Protein AF-A0A6P0XBU0-F1 (afdb_monomer)

Nearest PDB structures (foldseek):
  1p4w-assembly1_A  TM=6.303E-01  e=8.366E-01  Erwinia amylovora
  8z6g-assembly3_F  TM=6.424E-01  e=6.878E+00  Pseudomonas aeruginosa

Solvent-accessible surface area (backbone atoms only — not comparable to full-atom values): 10714 Å² total; per-residue (Å²): 134,58,69,70,61,53,50,53,53,52,29,51,55,42,24,77,74,66,80,41,70,69,49,72,66,56,53,49,49,53,53,27,46,75,68,70,51,52,55,60,58,47,10,64,78,71,76,46,54,44,68,57,46,46,53,54,48,52,56,50,30,49,52,49,15,70,70,68,77,44,94,46,45,80,92,44,41,63,65,53,50,55,51,54,51,52,50,50,51,65,65,63,58,75,80,68,78,96,73,92,84,83,86,85,81,85,82,74,89,68,88,86,77,86,85,85,89,84,89,80,90,84,88,87,90,89,75,84,78,88,78,66,94,91,62,87,59,62,70,56,54,54,51,44,45,75,72,69,50,51,58,64,57,51,15,63,76,68,77,43,62,50,75,68,63,76,106

Foldseek 3Di:
DDLVVLQVVVQVLCCVVPVDGDDPLLSLLLVCLVVVHQLCVSCVVVVHDSVVSVVVNVVSQVSVCVSLVHRGDSVCPVVSSVVVVVVCVVVVVPPDDDDDDDDDDPPPPDDDDDDDDDDDDDDDDDDPDDDDDPDDPLVVLVVVVVVVDDLVRVCVVVVHDSVNSVD

Mean predicted aligned error: 17.85 Å

Sequence (167 aa):
MDIPEILEFVDRAVYAKTDKHLNDLQRRIITGILKGQKYAEVSKTCGYSTQHVKKVSHELLQMLSDIFGEKVKKGNLESVLERNIKVNITFGEKNTRHKNIIGIGTINNCPDSSTATPQTSDSDPNELPYHNENQVNFEIINKLRMFGLSDEQIAEALEIPVDIVNQ

Structure (mmCIF, N/CA/C/O backbone):
data_AF-A0A6P0XBU0-F1
#
_entry.id   AF-A0A6P0XBU0-F1
#
loop_
_atom_site.group_PDB
_atom_site.id
_atom_site.type_symbol
_atom_site.label_atom_id
_atom_site.label_alt_id
_atom_site.label_comp_id
_atom_site.label_asym_id
_atom_site.label_entity_id
_atom_site.label_seq_id
_atom_site.pdbx_PDB_ins_code
_atom_site.Cartn_x
_atom_site.Cartn_y
_atom_site.Cartn_z
_atom_site.occupancy
_atom_site.B_iso_or_equiv
_atom_site.auth_seq_id
_atom_site.auth_comp_id
_atom_site.auth_asym_id
_atom_site.auth_atom_id
_atom_site.pdbx_PDB_model_num
ATOM 1 N N . MET A 1 1 ? 11.273 0.221 11.158 1.00 77.62 1 MET A N 1
ATOM 2 C CA . MET A 1 1 ? 10.606 -1.091 11.039 1.00 77.62 1 MET A CA 1
ATOM 3 C C . MET A 1 1 ? 11.116 -1.746 9.772 1.00 77.62 1 MET A C 1
ATOM 5 O O . MET A 1 1 ? 11.396 -1.016 8.823 1.00 77.62 1 MET A O 1
ATOM 9 N N . ASP A 1 2 ? 11.280 -3.063 9.750 1.00 93.69 2 ASP A N 1
ATOM 10 C CA . ASP A 1 2 ? 11.850 -3.727 8.580 1.00 93.69 2 ASP A CA 1
ATOM 11 C C . ASP A 1 2 ? 10.825 -3.832 7.442 1.00 93.69 2 ASP A C 1
ATOM 13 O O . ASP A 1 2 ? 9.624 -3.989 7.659 1.00 93.69 2 ASP A O 1
ATOM 17 N N . ILE A 1 3 ? 11.299 -3.747 6.194 1.00 95.25 3 ILE A N 1
ATOM 18 C CA . ILE A 1 3 ? 10.432 -3.779 5.003 1.00 95.25 3 ILE A CA 1
ATOM 19 C C . ILE A 1 3 ? 9.501 -5.009 4.972 1.00 95.25 3 ILE A C 1
ATOM 21 O O . ILE A 1 3 ? 8.337 -4.829 4.612 1.00 95.25 3 ILE A O 1
ATOM 25 N N . PRO A 1 4 ? 9.938 -6.237 5.324 1.00 96.12 4 PRO A N 1
ATOM 26 C CA . PRO A 1 4 ? 9.046 -7.395 5.370 1.00 96.12 4 PRO A CA 1
ATOM 27 C C . PRO A 1 4 ? 7.863 -7.220 6.331 1.00 96.12 4 PRO A C 1
ATOM 29 O O . PRO A 1 4 ? 6.737 -7.530 5.952 1.00 96.12 4 PRO A O 1
ATOM 32 N N . GLU A 1 5 ? 8.092 -6.661 7.521 1.00 94.31 5 GLU A N 1
ATOM 33 C CA . GLU A 1 5 ? 7.035 -6.416 8.511 1.00 94.31 5 GLU A CA 1
ATOM 34 C C . GLU A 1 5 ? 6.054 -5.347 8.020 1.00 94.31 5 GLU A C 1
ATOM 36 O O . GLU A 1 5 ? 4.837 -5.498 8.139 1.00 94.31 5 GLU A O 1
ATOM 41 N N . ILE A 1 6 ? 6.579 -4.286 7.395 1.00 96.00 6 ILE A N 1
ATOM 42 C CA . ILE A 1 6 ? 5.754 -3.252 6.765 1.00 96.00 6 ILE A CA 1
ATOM 43 C C . ILE A 1 6 ? 4.881 -3.874 5.668 1.00 96.00 6 ILE A C 1
ATOM 45 O O . ILE A 1 6 ? 3.686 -3.597 5.603 1.00 96.00 6 ILE A O 1
ATOM 49 N N . LEU A 1 7 ? 5.445 -4.730 4.809 1.00 97.69 7 LEU A N 1
ATOM 50 C CA . LEU A 1 7 ? 4.687 -5.398 3.749 1.00 97.69 7 LEU A CA 1
ATOM 51 C C . LEU A 1 7 ? 3.580 -6.292 4.304 1.00 97.69 7 LEU A C 1
ATOM 53 O O . LEU A 1 7 ? 2.489 -6.295 3.746 1.00 97.69 7 LEU A O 1
ATOM 57 N N . GLU A 1 8 ? 3.845 -7.032 5.378 1.00 96.38 8 GLU A N 1
ATOM 58 C CA . GLU A 1 8 ? 2.843 -7.878 6.027 1.00 96.38 8 GLU A CA 1
ATOM 59 C C . GLU A 1 8 ? 1.705 -7.044 6.627 1.00 96.38 8 GLU A C 1
ATOM 61 O O . GLU A 1 8 ? 0.530 -7.368 6.453 1.00 96.38 8 GLU A O 1
ATOM 66 N N . PHE A 1 9 ? 2.036 -5.922 7.272 1.00 96.19 9 PHE A N 1
ATOM 67 C CA . PHE A 1 9 ? 1.038 -4.984 7.772 1.00 96.19 9 PHE A CA 1
ATOM 68 C C . PHE A 1 9 ? 0.145 -4.441 6.650 1.00 96.19 9 PHE A C 1
ATOM 70 O O . PHE A 1 9 ? -1.082 -4.486 6.767 1.00 96.19 9 PHE A O 1
ATOM 77 N N . VAL A 1 10 ? 0.741 -3.954 5.555 1.00 97.38 10 VAL A N 1
ATOM 78 C CA . VAL A 1 10 ? -0.034 -3.413 4.429 1.00 97.38 10 VAL A CA 1
ATOM 79 C C . VAL A 1 10 ? -0.884 -4.503 3.787 1.00 97.38 10 VAL A C 1
ATOM 81 O O . VAL A 1 10 ? -2.043 -4.259 3.472 1.00 97.38 10 VAL A O 1
ATOM 84 N N . ASP A 1 11 ? -0.342 -5.705 3.622 1.00 98.00 11 ASP A N 1
ATOM 85 C CA . ASP A 1 11 ? -1.065 -6.830 3.039 1.00 98.00 11 ASP A CA 1
ATOM 86 C C . ASP A 1 11 ? -2.315 -7.201 3.846 1.00 98.00 11 ASP A C 1
ATOM 88 O O . ASP A 1 11 ? -3.391 -7.337 3.266 1.00 98.00 11 ASP A O 1
ATOM 92 N N . ARG A 1 12 ? -2.211 -7.257 5.181 1.00 96.69 12 ARG A N 1
ATOM 93 C CA . ARG A 1 12 ? -3.370 -7.473 6.062 1.00 96.69 12 ARG A CA 1
ATOM 94 C C . ARG A 1 12 ? -4.397 -6.349 5.960 1.00 96.69 12 ARG A C 1
ATOM 96 O O . ARG A 1 12 ? -5.591 -6.628 5.910 1.00 96.69 12 ARG A O 1
ATOM 103 N N . ALA A 1 13 ? -3.953 -5.092 5.915 1.00 95.69 13 ALA A N 1
ATOM 104 C CA . ALA A 1 13 ? -4.852 -3.945 5.792 1.00 95.69 13 ALA A CA 1
ATOM 105 C C . ALA A 1 13 ? -5.611 -3.950 4.451 1.00 95.69 13 ALA A C 1
ATOM 107 O O . ALA A 1 13 ? -6.810 -3.676 4.406 1.00 95.69 13 ALA A O 1
ATOM 108 N N . VAL A 1 14 ? -4.927 -4.310 3.361 1.00 96.88 14 VAL A N 1
ATOM 109 C CA . VAL A 1 14 ? -5.532 -4.452 2.030 1.00 96.88 14 VAL A CA 1
ATOM 110 C C . VAL A 1 14 ? -6.504 -5.627 1.998 1.00 96.88 14 VAL A C 1
ATOM 112 O O . VAL A 1 14 ? -7.625 -5.457 1.516 1.00 96.88 14 VAL A O 1
ATOM 115 N N . TYR A 1 15 ? -6.132 -6.776 2.565 1.00 96.06 15 TYR A N 1
ATOM 116 C CA . TYR A 1 15 ? -7.013 -7.940 2.656 1.00 96.06 15 TYR A CA 1
ATOM 117 C C . TYR A 1 15 ? -8.289 -7.623 3.439 1.00 96.06 15 TYR A C 1
ATOM 119 O O . TYR A 1 15 ? -9.383 -7.831 2.930 1.00 96.06 15 TYR A O 1
ATOM 127 N N . ALA A 1 16 ? -8.170 -7.006 4.617 1.00 93.94 16 ALA A N 1
ATOM 128 C CA . ALA A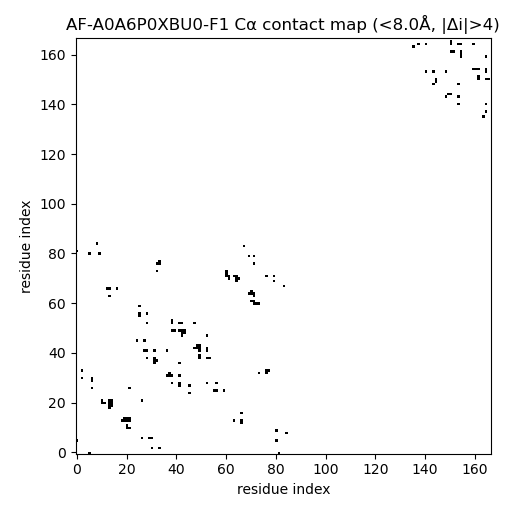 1 16 ? -9.320 -6.647 5.446 1.00 93.94 16 ALA A CA 1
ATOM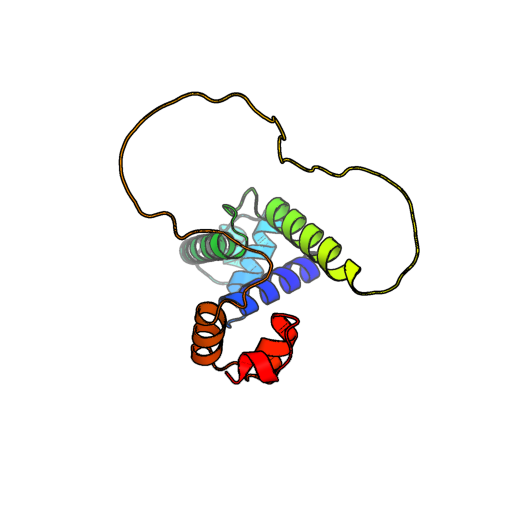 129 C C . ALA A 1 16 ? -10.321 -5.717 4.735 1.00 93.94 16 ALA A C 1
ATOM 131 O O . ALA A 1 16 ? -11.516 -5.770 5.014 1.00 93.94 16 ALA A O 1
ATOM 132 N N . LYS A 1 17 ? -9.852 -4.860 3.817 1.00 93.12 17 LYS A N 1
ATOM 133 C CA . LYS A 1 17 ? -10.714 -3.920 3.084 1.00 93.12 17 LYS A CA 1
ATOM 134 C C . LYS A 1 17 ? -11.242 -4.469 1.759 1.00 93.12 17 LYS A C 1
ATOM 136 O O . LYS A 1 17 ? -12.314 -4.054 1.326 1.00 93.12 17 LYS A O 1
ATOM 141 N N . THR A 1 18 ? -10.474 -5.321 1.083 1.00 92.88 18 THR A N 1
ATOM 142 C CA . THR A 1 18 ? -10.718 -5.692 -0.324 1.00 92.88 18 THR A CA 1
ATOM 143 C C . THR A 1 18 ? -10.940 -7.183 -0.552 1.00 92.88 18 THR A C 1
ATOM 145 O O . THR A 1 18 ? -11.240 -7.569 -1.681 1.00 92.88 18 THR A O 1
ATOM 148 N N . ASP A 1 19 ? -10.762 -8.003 0.488 1.00 95.56 19 ASP A N 1
ATOM 149 C CA . ASP A 1 19 ? -10.747 -9.471 0.433 1.00 95.56 19 ASP A CA 1
ATOM 150 C C . ASP A 1 19 ? -9.692 -10.032 -0.543 1.00 95.56 19 ASP A C 1
ATOM 152 O O . ASP A 1 19 ? -9.799 -11.127 -1.094 1.00 95.56 19 ASP A O 1
ATOM 156 N N . LYS A 1 20 ? -8.649 -9.240 -0.823 1.00 96.31 20 LYS A N 1
ATOM 157 C CA . LYS A 1 20 ? -7.551 -9.590 -1.728 1.00 96.31 20 LYS A CA 1
ATOM 158 C C . LYS A 1 20 ? -6.218 -9.210 -1.108 1.00 96.31 20 LYS A C 1
ATOM 160 O O . LYS A 1 20 ? -6.067 -8.137 -0.537 1.00 96.31 20 LYS A O 1
ATOM 165 N N . HIS A 1 21 ? -5.232 -10.082 -1.272 1.00 98.12 21 HIS A N 1
ATOM 166 C CA . HIS A 1 21 ? -3.854 -9.800 -0.882 1.00 98.12 21 HIS A CA 1
ATOM 167 C C . HIS A 1 21 ? -3.132 -8.946 -1.928 1.00 98.12 21 HIS A C 1
ATOM 169 O O . HIS A 1 21 ? -3.510 -8.901 -3.104 1.00 98.12 21 HIS A O 1
ATOM 175 N N . LEU A 1 22 ? -2.040 -8.307 -1.505 1.00 98.00 22 LEU A N 1
ATOM 176 C CA . LEU A 1 22 ? -1.127 -7.634 -2.416 1.00 98.00 22 LEU A CA 1
ATOM 177 C C . LEU A 1 22 ? -0.475 -8.656 -3.345 1.00 98.00 22 LEU A C 1
ATOM 179 O O . LEU A 1 22 ? 0.185 -9.596 -2.892 1.00 98.00 22 LEU A O 1
ATOM 183 N N . ASN A 1 23 ? -0.567 -8.412 -4.649 1.00 97.31 23 ASN A N 1
ATOM 184 C CA . ASN A 1 23 ? 0.189 -9.191 -5.620 1.00 97.31 23 ASN A CA 1
ATOM 185 C C . ASN A 1 23 ? 1.685 -8.827 -5.595 1.00 97.31 23 ASN A C 1
ATOM 187 O O . ASN A 1 23 ? 2.104 -7.795 -5.056 1.00 97.31 23 ASN A O 1
ATOM 191 N N . ASP A 1 24 ? 2.505 -9.656 -6.238 1.00 96.88 24 ASP A N 1
ATOM 192 C CA . ASP A 1 24 ? 3.956 -9.476 -6.235 1.00 96.88 24 ASP A CA 1
ATOM 193 C C . ASP A 1 24 ? 4.410 -8.124 -6.796 1.00 96.88 24 ASP A C 1
ATOM 195 O O . ASP A 1 24 ? 5.390 -7.547 -6.322 1.00 96.88 24 ASP A O 1
ATOM 199 N N . LEU A 1 25 ? 3.726 -7.603 -7.820 1.00 97.38 25 LEU A N 1
ATOM 200 C CA . LEU A 1 25 ? 4.071 -6.309 -8.400 1.00 97.38 25 LEU A CA 1
ATOM 201 C C . LEU A 1 25 ? 3.799 -5.180 -7.400 1.00 97.38 25 LEU A C 1
ATOM 203 O O . LEU A 1 25 ? 4.655 -4.317 -7.211 1.00 97.38 25 LEU A O 1
ATOM 207 N N . GLN A 1 26 ? 2.659 -5.208 -6.712 1.00 98.25 26 GLN A N 1
ATOM 208 C CA . GLN A 1 26 ? 2.322 -4.228 -5.680 1.00 98.25 26 GLN A CA 1
ATOM 209 C C . GLN A 1 26 ? 3.315 -4.280 -4.509 1.00 98.25 26 GLN A C 1
ATOM 211 O O . GLN A 1 26 ? 3.818 -3.237 -4.086 1.00 98.25 26 GLN A O 1
ATOM 216 N N . ARG A 1 27 ? 3.687 -5.483 -4.045 1.00 98.31 27 ARG A N 1
ATOM 217 C CA . ARG A 1 27 ? 4.717 -5.672 -3.005 1.00 98.31 27 ARG A CA 1
ATOM 218 C C . ARG A 1 27 ? 6.070 -5.095 -3.424 1.00 98.31 27 ARG A C 1
ATOM 220 O O . ARG A 1 27 ? 6.720 -4.390 -2.647 1.00 98.31 27 ARG A O 1
ATOM 227 N N . ARG A 1 28 ? 6.492 -5.342 -4.670 1.00 97.94 28 ARG A N 1
ATOM 228 C CA . ARG A 1 28 ? 7.740 -4.789 -5.224 1.00 97.94 28 ARG A CA 1
ATOM 229 C C . ARG A 1 28 ? 7.682 -3.271 -5.380 1.00 97.94 28 ARG A C 1
ATOM 231 O O . ARG A 1 28 ? 8.683 -2.609 -5.119 1.00 97.94 28 ARG A O 1
ATOM 238 N N . ILE A 1 29 ? 6.528 -2.707 -5.740 1.00 98.38 29 ILE A N 1
ATOM 239 C CA . ILE A 1 29 ? 6.325 -1.254 -5.796 1.00 98.38 29 ILE A CA 1
ATOM 240 C C . ILE A 1 29 ? 6.480 -0.633 -4.407 1.00 98.38 29 ILE A C 1
ATOM 242 O O . ILE A 1 29 ? 7.271 0.296 -4.268 1.00 98.38 29 ILE A O 1
ATOM 246 N N . ILE A 1 30 ? 5.794 -1.153 -3.382 1.00 98.25 30 ILE A N 1
ATOM 247 C CA . ILE A 1 30 ? 5.911 -0.648 -2.001 1.00 98.25 30 ILE A CA 1
ATOM 248 C C . ILE A 1 30 ? 7.367 -0.718 -1.541 1.00 98.25 30 ILE A C 1
ATOM 250 O O . ILE A 1 30 ? 7.932 0.289 -1.124 1.00 98.25 30 ILE A O 1
ATOM 254 N N . THR A 1 31 ? 8.009 -1.875 -1.724 1.00 98.19 31 THR A N 1
ATOM 255 C CA . THR A 1 31 ? 9.430 -2.074 -1.400 1.00 98.19 31 THR A CA 1
ATOM 256 C C . THR A 1 31 ? 10.325 -1.054 -2.098 1.00 98.19 31 THR A C 1
ATOM 258 O O . THR A 1 31 ? 11.207 -0.470 -1.475 1.00 98.19 31 THR A O 1
ATOM 261 N N . GLY A 1 32 ? 10.109 -0.829 -3.395 1.00 97.88 32 GLY A N 1
ATOM 262 C CA . GLY A 1 32 ? 10.886 0.126 -4.174 1.00 97.88 32 GLY A CA 1
ATOM 263 C C . GLY A 1 32 ? 10.706 1.558 -3.677 1.00 97.88 32 GLY A C 1
ATOM 264 O O . GLY A 1 32 ? 11.687 2.288 -3.570 1.00 97.88 32 GLY A O 1
ATOM 265 N N . ILE A 1 33 ? 9.482 1.954 -3.321 1.00 97.69 33 ILE A N 1
ATOM 266 C CA . ILE A 1 33 ? 9.208 3.283 -2.762 1.00 97.69 33 ILE A CA 1
ATOM 267 C C . ILE A 1 33 ? 9.926 3.463 -1.419 1.00 97.69 33 ILE A C 1
ATOM 269 O O . ILE A 1 33 ? 10.619 4.464 -1.259 1.00 97.69 33 ILE A O 1
ATOM 273 N N . LEU A 1 34 ? 9.831 2.484 -0.512 1.00 97.25 34 LEU A N 1
ATOM 274 C CA . LEU A 1 34 ? 10.499 2.517 0.799 1.00 97.25 34 LEU A CA 1
ATOM 275 C C . LEU A 1 34 ? 12.032 2.522 0.684 1.00 97.25 34 LEU A C 1
ATOM 277 O O . LEU A 1 34 ? 12.719 3.098 1.513 1.00 97.25 34 LEU A O 1
ATOM 281 N N . LYS A 1 35 ? 12.586 1.931 -0.380 1.00 96.88 35 LYS A N 1
ATOM 282 C CA . LYS A 1 35 ? 14.026 1.974 -0.687 1.00 96.88 35 LYS A CA 1
ATOM 283 C C . LYS A 1 35 ? 14.463 3.228 -1.458 1.00 96.88 35 LYS A C 1
ATOM 285 O O . LYS A 1 35 ? 15.608 3.296 -1.896 1.00 96.88 35 LYS A O 1
ATOM 290 N N . GLY A 1 36 ? 13.568 4.185 -1.708 1.00 96.38 36 GLY A N 1
ATOM 291 C CA . GLY A 1 36 ? 13.877 5.398 -2.475 1.00 96.38 36 GLY A CA 1
ATOM 292 C C . GLY A 1 36 ? 14.078 5.177 -3.983 1.00 96.38 36 GLY A C 1
ATOM 293 O O . GLY A 1 36 ? 14.553 6.072 -4.683 1.00 96.38 36 GLY A O 1
ATOM 294 N N . GLN A 1 37 ? 13.691 4.018 -4.519 1.00 97.19 37 GLN A N 1
ATOM 295 C CA . GLN A 1 37 ? 13.894 3.670 -5.925 1.00 97.19 37 GLN A CA 1
ATOM 296 C C . GLN A 1 37 ? 12.987 4.473 -6.867 1.00 97.19 37 GLN A C 1
ATOM 298 O O . GLN A 1 37 ? 11.876 4.926 -6.542 1.00 97.19 37 GLN A O 1
ATOM 303 N N . LYS A 1 38 ? 13.448 4.643 -8.104 1.00 96.69 38 LYS A N 1
ATOM 304 C CA . LYS A 1 38 ? 12.645 5.174 -9.210 1.00 96.69 38 LYS A CA 1
ATOM 305 C C . LYS A 1 38 ? 11.787 4.057 -9.806 1.00 96.69 38 LYS A C 1
ATOM 307 O O . LYS A 1 38 ? 12.200 2.906 -9.874 1.00 96.69 38 LYS A O 1
ATOM 312 N N . TYR A 1 39 ? 10.623 4.404 -10.360 1.00 96.31 39 TYR A N 1
ATOM 313 C CA . TYR A 1 39 ? 9.765 3.417 -11.036 1.00 96.31 39 TYR A CA 1
ATOM 314 C C . TYR A 1 39 ? 10.458 2.713 -12.205 1.00 96.31 39 TYR A C 1
ATOM 316 O O . TYR A 1 39 ? 10.145 1.564 -12.492 1.00 96.31 39 TYR A O 1
ATOM 324 N N . ALA A 1 40 ? 11.420 3.376 -12.852 1.00 96.25 40 ALA A N 1
ATOM 325 C CA . ALA A 1 40 ? 12.243 2.758 -13.884 1.00 96.25 40 ALA A CA 1
ATOM 326 C C . ALA A 1 40 ? 13.082 1.589 -13.331 1.00 96.25 40 ALA A C 1
ATOM 328 O O . ALA A 1 40 ? 13.177 0.550 -13.975 1.00 96.25 40 ALA A O 1
ATOM 329 N N . GLU A 1 41 ? 13.641 1.727 -12.128 1.00 97.25 41 GLU A N 1
ATOM 330 C CA . GLU A 1 41 ? 14.443 0.684 -11.475 1.00 97.25 41 GLU A CA 1
ATOM 331 C C . GLU A 1 41 ? 13.558 -0.490 -11.062 1.00 97.25 41 GLU A C 1
ATOM 333 O O . GLU A 1 41 ? 13.847 -1.626 -11.427 1.00 97.25 41 GLU A O 1
ATOM 338 N N . VAL A 1 42 ? 12.416 -0.208 -10.425 1.00 96.06 42 VAL A N 1
ATOM 339 C CA . VAL A 1 42 ? 11.413 -1.232 -10.091 1.00 96.06 42 VAL A CA 1
ATOM 340 C C . VAL A 1 42 ? 10.974 -1.982 -11.352 1.00 96.06 42 VAL A C 1
ATOM 342 O O . VAL A 1 42 ? 10.939 -3.209 -11.360 1.00 96.06 42 VAL A O 1
ATOM 345 N N . SER A 1 43 ? 10.704 -1.264 -12.446 1.00 94.94 43 SER A N 1
ATOM 346 C CA . SER A 1 43 ? 10.256 -1.865 -13.707 1.00 94.94 43 SER A CA 1
ATOM 347 C C . SER A 1 43 ? 11.280 -2.824 -14.316 1.00 94.94 43 SER A C 1
ATOM 349 O O . SER A 1 43 ? 10.903 -3.917 -14.730 1.00 94.94 43 SER A O 1
ATOM 351 N N . LYS A 1 44 ? 12.574 -2.476 -14.264 1.00 94.31 44 LYS A N 1
ATOM 352 C CA . LYS A 1 44 ? 13.665 -3.344 -14.728 1.00 94.31 44 LYS A CA 1
ATOM 353 C C . LYS A 1 44 ? 13.744 -4.629 -13.908 1.00 94.31 44 LYS A C 1
ATOM 355 O O . LYS A 1 44 ? 13.811 -5.705 -14.485 1.00 94.31 44 LYS A O 1
ATOM 360 N N . THR A 1 45 ? 13.679 -4.520 -12.583 1.00 91.94 45 THR A N 1
ATOM 361 C CA . THR A 1 45 ? 13.762 -5.680 -11.680 1.00 91.94 45 THR A CA 1
ATOM 362 C C . THR A 1 45 ? 12.555 -6.610 -11.810 1.00 91.94 45 THR A C 1
ATOM 364 O O . THR A 1 45 ? 12.682 -7.813 -11.615 1.00 91.94 45 THR A O 1
ATOM 367 N N . CYS A 1 46 ? 11.379 -6.068 -12.135 1.00 89.88 46 CYS A N 1
ATOM 368 C CA . CYS A 1 46 ? 10.140 -6.840 -12.224 1.00 89.88 46 CYS A CA 1
ATOM 369 C C . CYS A 1 46 ? 9.801 -7.319 -13.648 1.00 89.88 46 CYS A C 1
ATOM 371 O O . CYS A 1 46 ? 8.823 -8.041 -13.804 1.00 89.88 46 CYS A O 1
ATOM 373 N N . GLY A 1 47 ? 10.542 -6.890 -14.677 1.00 92.44 47 GLY A N 1
ATOM 374 C CA . GLY A 1 47 ? 10.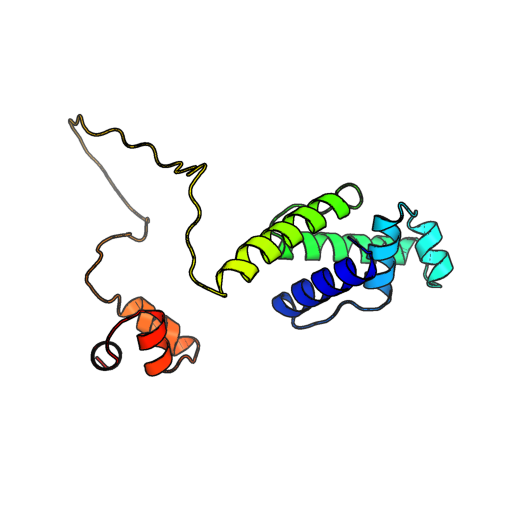258 -7.228 -16.078 1.00 92.44 47 GLY A CA 1
ATOM 375 C C . GLY A 1 47 ? 9.034 -6.525 -16.681 1.00 92.44 47 GLY A C 1
ATOM 376 O O . GLY A 1 47 ? 8.484 -7.001 -17.669 1.00 92.44 47 GLY A O 1
ATOM 377 N N . TYR A 1 48 ? 8.597 -5.395 -16.115 1.00 94.75 48 TYR A N 1
ATOM 378 C CA . TYR A 1 48 ? 7.455 -4.619 -16.620 1.00 94.75 48 TYR A CA 1
ATOM 379 C C . TYR A 1 48 ? 7.905 -3.329 -17.305 1.00 94.75 48 TYR A C 1
ATOM 381 O O . TYR A 1 48 ? 9.009 -2.833 -17.082 1.00 94.75 48 TYR A O 1
ATOM 389 N N . SER A 1 49 ? 7.021 -2.719 -18.099 1.00 97.12 49 SER A N 1
ATOM 390 C CA . SER A 1 49 ? 7.275 -1.374 -18.617 1.00 97.12 49 SER A CA 1
ATOM 391 C C . SER A 1 49 ? 7.189 -0.335 -17.495 1.00 97.12 49 SER A C 1
ATOM 393 O O . SER A 1 49 ? 6.370 -0.436 -16.576 1.00 97.12 49 SER A O 1
ATOM 395 N N . THR A 1 50 ? 8.000 0.722 -17.577 1.00 97.56 50 THR A N 1
ATOM 396 C CA . THR A 1 50 ? 7.957 1.814 -16.591 1.00 97.56 50 THR A CA 1
ATOM 397 C C . THR A 1 50 ? 6.580 2.485 -16.534 1.00 97.56 50 THR A C 1
ATOM 399 O O . THR A 1 50 ? 6.146 2.904 -15.462 1.00 97.56 50 THR A O 1
ATOM 402 N N . GLN A 1 51 ? 5.874 2.573 -17.666 1.00 98.06 51 GLN A N 1
ATOM 403 C CA . GLN A 1 51 ? 4.517 3.119 -17.721 1.00 98.06 51 GLN A CA 1
ATOM 404 C C . GLN A 1 51 ? 3.513 2.230 -16.979 1.00 98.06 51 GLN A C 1
ATOM 406 O O . GLN A 1 51 ? 2.692 2.750 -16.224 1.00 98.06 51 GLN A O 1
ATOM 411 N N . HIS A 1 52 ? 3.606 0.907 -17.137 1.00 97.62 52 HIS A N 1
ATOM 412 C CA . HIS A 1 52 ? 2.751 -0.030 -16.413 1.00 97.62 52 HIS A CA 1
ATOM 413 C C . HIS A 1 52 ? 2.994 0.051 -14.902 1.00 97.62 52 HIS A C 1
ATOM 415 O O . HIS A 1 52 ? 2.047 0.226 -14.141 1.00 97.62 52 HIS A O 1
ATOM 421 N N . VAL A 1 53 ? 4.261 0.053 -14.469 1.00 98.06 53 VAL A N 1
ATOM 422 C CA . VAL A 1 53 ? 4.609 0.216 -13.047 1.00 98.06 53 VAL A CA 1
ATOM 423 C C . VAL A 1 53 ? 4.070 1.528 -12.485 1.00 98.06 53 VAL A C 1
ATOM 425 O O . VAL A 1 53 ? 3.511 1.526 -11.392 1.00 98.06 53 VAL A O 1
ATOM 428 N N . LYS A 1 54 ? 4.183 2.642 -13.220 1.00 97.88 54 LYS A N 1
ATOM 429 C CA . LYS A 1 54 ? 3.606 3.929 -12.801 1.00 97.88 54 LYS A CA 1
ATOM 430 C C . LYS A 1 54 ? 2.095 3.8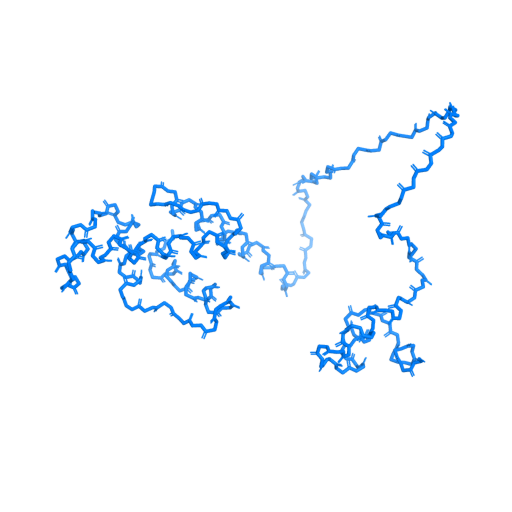35 -12.615 1.00 97.88 54 LYS A C 1
ATOM 432 O O . LYS A 1 54 ? 1.605 4.260 -11.575 1.00 97.88 54 LYS A O 1
ATOM 437 N N . LYS A 1 55 ? 1.376 3.265 -13.586 1.00 98.44 55 LYS A N 1
ATOM 438 C CA . LYS A 1 55 ? -0.081 3.094 -13.512 1.00 98.44 55 LYS A CA 1
ATOM 439 C C . LYS A 1 55 ? -0.480 2.292 -12.270 1.00 98.44 55 LYS A C 1
ATOM 441 O O . LYS A 1 55 ? -1.226 2.802 -11.442 1.00 98.44 55 LYS A O 1
ATOM 446 N N . VAL A 1 56 ? 0.108 1.108 -12.091 1.00 98.19 56 VAL A N 1
ATOM 447 C CA . VAL A 1 56 ? -0.161 0.246 -10.927 1.00 98.19 56 VAL A CA 1
ATOM 448 C C . VAL A 1 56 ? 0.231 0.938 -9.619 1.00 98.19 56 VAL A C 1
ATOM 450 O O . VAL A 1 56 ? -0.465 0.805 -8.621 1.00 98.19 56 VAL A O 1
ATOM 453 N N . SER A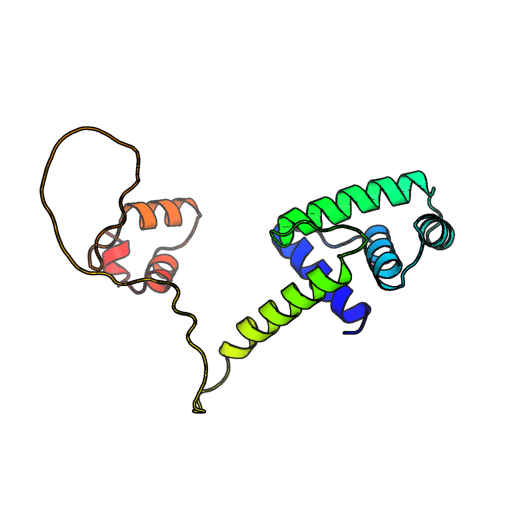 1 57 ? 1.308 1.729 -9.612 1.00 98.00 57 SER A N 1
ATOM 454 C CA . SER A 1 57 ? 1.710 2.501 -8.428 1.00 98.00 57 SER A CA 1
ATOM 455 C C . SER A 1 57 ? 0.675 3.559 -8.052 1.00 98.00 57 SER A C 1
ATOM 457 O O . SER A 1 57 ? 0.408 3.745 -6.871 1.00 98.00 57 SER A O 1
ATOM 459 N N . HIS A 1 58 ? 0.097 4.260 -9.030 1.00 98.38 58 HIS A N 1
ATOM 460 C CA . HIS A 1 58 ? -0.945 5.254 -8.771 1.00 98.38 58 HIS A CA 1
ATOM 461 C C . HIS A 1 58 ? -2.215 4.609 -8.212 1.00 98.38 58 HIS A C 1
ATOM 463 O O . HIS A 1 58 ? -2.724 5.078 -7.199 1.00 98.38 58 HIS A O 1
ATOM 469 N N . GLU A 1 59 ? -2.676 3.518 -8.825 1.00 98.31 59 GLU A N 1
ATOM 470 C CA . GLU A 1 59 ? -3.841 2.756 -8.354 1.00 98.31 59 GLU A CA 1
ATOM 471 C C . GLU A 1 59 ? -3.614 2.210 -6.936 1.00 98.31 59 GLU A C 1
ATOM 473 O O . GLU A 1 59 ? -4.470 2.354 -6.067 1.00 98.31 59 GLU A O 1
ATOM 478 N N . LEU A 1 60 ? -2.421 1.668 -6.668 1.00 98.56 60 LEU A N 1
ATOM 479 C CA . LEU A 1 60 ? -2.037 1.166 -5.350 1.00 98.56 60 LEU A CA 1
ATOM 480 C C . LEU A 1 60 ? -2.028 2.272 -4.288 1.00 98.56 60 LEU A C 1
ATOM 482 O O . LEU A 1 60 ? -2.607 2.094 -3.224 1.00 98.56 60 LEU A O 1
ATOM 486 N N . LEU A 1 61 ? -1.396 3.419 -4.554 1.00 98.62 61 LEU A N 1
ATOM 487 C CA . LEU A 1 61 ? -1.343 4.523 -3.587 1.00 98.62 61 LEU A CA 1
ATOM 488 C C . LEU A 1 61 ? -2.729 5.134 -3.333 1.00 98.62 61 LEU A C 1
ATOM 490 O O . LEU A 1 61 ? -3.013 5.541 -2.207 1.00 98.62 61 LEU A O 1
ATOM 494 N N . GLN A 1 62 ? -3.602 5.170 -4.343 1.00 98.56 62 GLN A N 1
ATOM 495 C CA . GLN A 1 62 ? -4.989 5.597 -4.158 1.00 98.56 62 GLN A CA 1
ATOM 496 C C . GLN A 1 62 ? -5.739 4.629 -3.238 1.00 98.56 62 GLN A C 1
ATOM 498 O O . GLN A 1 62 ? -6.294 5.063 -2.237 1.00 98.56 62 GLN A O 1
ATOM 503 N N . MET A 1 63 ? -5.652 3.324 -3.502 1.00 98.38 63 MET A N 1
ATOM 504 C CA . MET A 1 63 ? -6.264 2.299 -2.651 1.00 98.38 63 MET A CA 1
ATOM 505 C C . MET A 1 63 ? -5.764 2.382 -1.202 1.00 98.38 63 MET A C 1
ATOM 507 O O . MET A 1 63 ? -6.552 2.298 -0.266 1.00 98.38 63 MET A O 1
ATOM 511 N N . LEU A 1 64 ? -4.460 2.595 -0.995 1.00 98.19 64 LEU A N 1
ATOM 512 C CA . LEU A 1 64 ? -3.908 2.794 0.348 1.00 98.19 64 LEU A CA 1
ATOM 513 C C . LEU A 1 64 ? -4.420 4.079 1.008 1.00 98.19 64 LEU A C 1
ATOM 515 O O . LEU A 1 64 ? -4.563 4.110 2.226 1.00 98.19 64 LEU A O 1
ATOM 519 N N . SER A 1 65 ? -4.729 5.117 0.228 1.00 98.25 65 SER A N 1
ATOM 520 C CA . SER A 1 65 ? -5.356 6.330 0.764 1.00 98.25 65 SER A CA 1
ATOM 521 C C . SER A 1 65 ? -6.748 6.054 1.308 1.00 98.25 65 SER A C 1
ATOM 523 O O . SER A 1 65 ? -7.084 6.512 2.397 1.00 98.25 65 SER A O 1
ATOM 525 N N . ASP A 1 66 ? -7.520 5.253 0.580 1.00 97.12 66 ASP A N 1
ATOM 526 C CA . ASP A 1 66 ? -8.872 4.875 0.981 1.00 97.12 66 ASP A CA 1
ATOM 527 C C . ASP A 1 66 ? -8.853 3.945 2.209 1.00 97.12 66 ASP A C 1
ATOM 529 O O . ASP A 1 66 ? -9.730 4.028 3.067 1.00 97.12 66 ASP A O 1
ATOM 533 N N . ILE A 1 67 ? -7.838 3.078 2.324 1.00 95.75 67 ILE A N 1
ATOM 534 C CA . ILE A 1 67 ? -7.655 2.169 3.468 1.00 95.75 67 ILE A CA 1
ATOM 535 C C . ILE A 1 67 ? -7.237 2.925 4.732 1.00 95.75 67 ILE A C 1
ATOM 537 O O . ILE A 1 67 ? -7.794 2.679 5.798 1.00 95.75 67 ILE A O 1
ATOM 541 N N . PHE A 1 68 ? -6.255 3.824 4.633 1.00 95.06 68 PHE A N 1
ATOM 542 C CA . PHE A 1 68 ? -5.700 4.515 5.802 1.00 95.06 68 PHE A CA 1
ATOM 543 C C . PHE A 1 68 ? -6.436 5.811 6.160 1.00 95.06 68 PHE A C 1
ATOM 545 O O . PHE A 1 68 ? -6.089 6.448 7.151 1.00 95.06 68 PHE A O 1
ATOM 552 N N . GLY A 1 69 ? -7.418 6.232 5.356 1.00 94.81 69 GLY A N 1
ATOM 553 C CA . GLY A 1 69 ? -8.152 7.481 5.578 1.00 94.81 69 GLY A CA 1
ATOM 554 C C . GLY A 1 69 ? -7.281 8.739 5.464 1.00 94.81 69 GLY A C 1
ATOM 555 O O . GLY A 1 69 ? -7.679 9.815 5.901 1.00 94.81 69 GLY A O 1
ATOM 556 N N . GLU A 1 70 ? -6.087 8.625 4.878 1.00 95.62 70 GLU A N 1
ATOM 557 C CA . GLU A 1 70 ? -5.130 9.713 4.693 1.00 95.62 70 GLU A CA 1
ATOM 558 C C . GLU A 1 70 ? -4.564 9.657 3.274 1.00 95.62 70 GLU A C 1
ATOM 560 O O . GLU A 1 70 ? -4.277 8.590 2.745 1.00 95.62 70 GLU A O 1
ATOM 565 N N . LYS A 1 71 ? -4.331 10.814 2.649 1.00 97.81 71 LYS A N 1
ATOM 566 C CA . LYS A 1 71 ? -3.724 10.885 1.317 1.00 97.81 71 LYS A CA 1
ATOM 567 C C . LYS A 1 71 ? -2.322 10.263 1.279 1.00 97.81 71 LYS A C 1
ATOM 569 O O . LYS A 1 71 ? -1.349 10.859 1.747 1.00 97.81 71 LYS A O 1
ATOM 574 N N . VAL A 1 72 ? -2.189 9.145 0.574 1.00 98.25 72 VAL A N 1
ATOM 575 C CA . VAL A 1 72 ? -0.920 8.456 0.330 1.00 98.25 72 VAL A CA 1
ATOM 576 C C . VAL A 1 72 ? -0.347 8.838 -1.033 1.00 98.25 72 VAL A C 1
ATOM 578 O O . VAL A 1 72 ? -1.006 8.849 -2.070 1.00 98.25 72 VAL A O 1
ATOM 581 N N . LYS A 1 73 ? 0.937 9.171 -1.033 1.00 98.12 73 LYS A N 1
ATOM 582 C CA . LYS A 1 73 ? 1.770 9.511 -2.183 1.00 98.12 73 LYS A CA 1
ATOM 583 C C . LYS A 1 73 ? 3.091 8.762 -2.053 1.00 98.12 73 LYS A C 1
ATOM 585 O O . LYS A 1 73 ? 3.490 8.339 -0.975 1.00 98.12 73 LYS A O 1
ATOM 590 N N . LYS A 1 74 ? 3.854 8.705 -3.146 1.00 97.25 74 LYS A N 1
ATOM 591 C CA . LYS A 1 74 ? 5.211 8.142 -3.123 1.00 97.25 74 LYS A CA 1
ATOM 592 C C . LYS A 1 74 ? 6.082 8.751 -2.009 1.00 97.25 74 LYS A C 1
ATOM 594 O O . LYS A 1 74 ? 6.783 8.025 -1.324 1.00 97.25 74 LYS A O 1
ATOM 599 N N . GLY A 1 75 ? 6.041 10.077 -1.853 1.00 97.19 75 GLY A N 1
ATOM 600 C CA . GLY A 1 75 ? 6.929 10.807 -0.942 1.00 97.19 75 GLY A CA 1
ATOM 601 C C . GLY A 1 75 ? 6.538 10.775 0.537 1.00 97.19 75 GLY A C 1
ATOM 602 O O . GLY A 1 75 ? 7.328 11.226 1.352 1.00 97.19 75 GLY A O 1
ATOM 603 N N . ASN A 1 76 ? 5.347 10.285 0.890 1.00 97.69 76 ASN A N 1
ATOM 604 C CA . ASN A 1 76 ? 4.910 10.180 2.288 1.00 97.69 76 ASN A CA 1
ATOM 605 C C . ASN A 1 76 ? 4.506 8.753 2.686 1.00 97.69 76 ASN A C 1
ATOM 607 O O . ASN A 1 76 ? 4.069 8.567 3.816 1.00 97.69 76 ASN A O 1
ATOM 611 N N . LEU A 1 77 ? 4.645 7.765 1.789 1.00 97.94 77 LEU A N 1
ATOM 612 C CA . LEU A 1 77 ? 4.239 6.381 2.040 1.00 97.94 77 LEU A CA 1
ATOM 613 C C . LEU A 1 77 ? 4.830 5.853 3.350 1.00 97.94 77 LEU A C 1
ATOM 615 O O . LEU A 1 77 ? 4.089 5.354 4.185 1.00 97.94 77 LEU A O 1
ATOM 619 N N . GLU A 1 78 ? 6.139 6.013 3.544 1.00 96.44 78 GLU A N 1
ATOM 620 C CA . GLU A 1 78 ? 6.831 5.563 4.755 1.00 96.44 78 GLU A CA 1
ATOM 621 C C . GLU A 1 78 ? 6.216 6.178 6.017 1.00 96.44 78 GLU A C 1
ATOM 623 O O . GLU A 1 78 ? 5.757 5.454 6.895 1.00 96.44 78 GLU A O 1
ATOM 628 N N . SER A 1 79 ? 6.086 7.505 6.066 1.00 96.62 79 SER A N 1
ATOM 629 C CA . SER A 1 79 ? 5.529 8.197 7.232 1.00 96.62 79 SER A CA 1
ATOM 630 C C . SER A 1 79 ? 4.062 7.843 7.509 1.00 96.62 79 SER A C 1
ATOM 632 O O . SER A 1 79 ? 3.662 7.786 8.672 1.00 96.62 79 SER A O 1
ATOM 634 N N . VAL A 1 80 ? 3.249 7.612 6.469 1.00 97.56 80 VAL A N 1
ATOM 635 C CA . VAL A 1 80 ? 1.857 7.156 6.636 1.00 97.56 80 VAL A CA 1
ATOM 636 C C . VAL A 1 80 ? 1.830 5.765 7.258 1.00 97.56 80 VAL A C 1
ATOM 638 O O . VAL A 1 80 ? 1.092 5.539 8.220 1.00 97.56 80 VAL A O 1
ATOM 641 N N . LEU A 1 81 ? 2.640 4.842 6.737 1.00 96.31 81 LEU A N 1
ATOM 642 C CA . LEU A 1 81 ? 2.698 3.472 7.238 1.00 96.31 81 LEU A CA 1
ATOM 643 C C . LEU A 1 81 ? 3.195 3.434 8.681 1.00 96.31 81 LEU A C 1
ATOM 645 O O . LEU A 1 81 ? 2.557 2.807 9.518 1.00 96.31 81 LEU A O 1
ATOM 649 N N . GLU A 1 82 ? 4.254 4.172 9.013 1.00 94.31 82 GLU A N 1
ATOM 650 C CA . GLU A 1 82 ? 4.764 4.238 10.383 1.00 94.31 82 GLU A CA 1
ATOM 651 C C . GLU A 1 82 ? 3.713 4.712 11.392 1.00 94.31 82 GLU A C 1
ATOM 653 O O . GLU A 1 82 ? 3.601 4.135 12.475 1.00 94.31 82 GLU A O 1
ATOM 658 N N . ARG A 1 83 ? 2.927 5.747 11.062 1.00 94.19 83 ARG A N 1
ATOM 659 C CA . ARG A 1 83 ? 1.854 6.222 11.951 1.00 94.19 83 ARG A CA 1
ATOM 660 C C . ARG A 1 83 ? 0.758 5.179 12.122 1.00 94.19 83 ARG A C 1
ATOM 662 O O . ARG A 1 83 ? 0.369 4.901 13.251 1.00 94.19 83 ARG A O 1
ATOM 669 N N . ASN A 1 84 ? 0.290 4.584 11.027 1.00 93.25 84 ASN A N 1
ATOM 670 C CA . ASN A 1 84 ? -0.783 3.590 11.071 1.00 93.25 84 ASN A CA 1
ATOM 671 C C . ASN A 1 84 ? -0.362 2.321 11.826 1.00 93.25 84 ASN A C 1
ATOM 673 O O . ASN A 1 84 ? -1.145 1.768 12.594 1.00 93.25 84 ASN A O 1
ATOM 677 N N . ILE A 1 85 ? 0.895 1.904 11.678 1.00 91.06 85 ILE A N 1
ATOM 678 C CA . ILE A 1 85 ? 1.461 0.772 12.414 1.00 91.06 85 ILE A CA 1
ATOM 679 C C . ILE A 1 85 ? 1.547 1.086 13.911 1.00 91.06 85 ILE A C 1
ATOM 681 O O . ILE A 1 85 ? 1.107 0.282 14.728 1.00 91.06 85 ILE A O 1
ATOM 685 N N . LYS A 1 86 ? 2.055 2.265 14.293 1.00 88.62 86 LYS A N 1
ATOM 686 C CA . LYS A 1 86 ? 2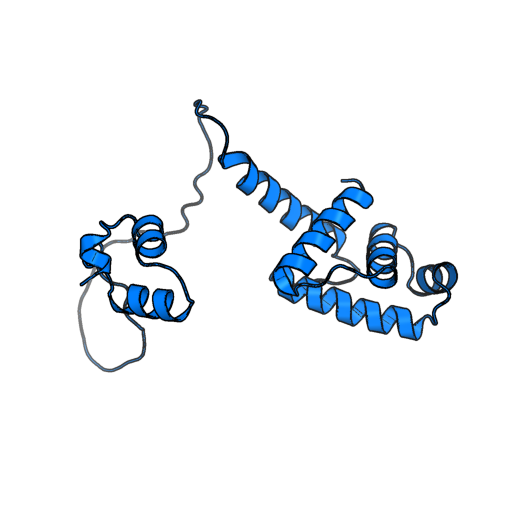.149 2.679 15.706 1.00 88.62 86 LYS A CA 1
AT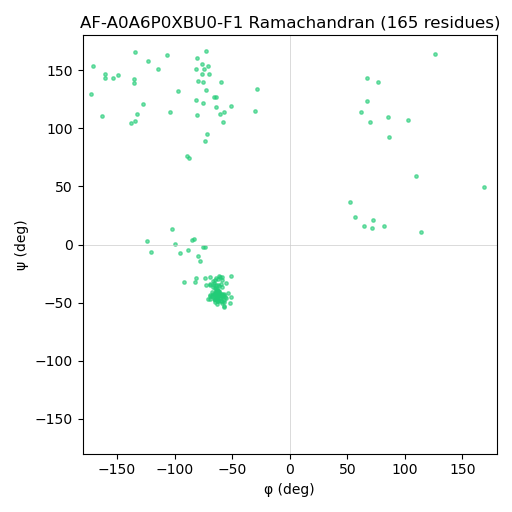OM 687 C C . LYS A 1 86 ? 0.782 2.763 16.384 1.00 88.62 86 LYS A C 1
ATOM 689 O O . LYS A 1 86 ? 0.650 2.341 17.532 1.00 88.62 86 LYS A O 1
ATOM 694 N N . VAL A 1 87 ? -0.228 3.277 15.679 1.00 81.88 87 VAL A N 1
ATOM 695 C CA . VAL A 1 87 ? -1.614 3.297 16.168 1.00 81.88 87 VAL A CA 1
ATOM 696 C C . VAL A 1 87 ? -2.102 1.865 16.376 1.00 81.88 87 VAL A C 1
ATOM 698 O O . VAL A 1 87 ? -2.565 1.544 17.463 1.00 81.88 87 VAL A O 1
ATOM 701 N N . ASN A 1 88 ? -1.917 0.981 15.394 1.00 76.06 88 ASN A N 1
ATOM 702 C CA . ASN A 1 88 ? -2.339 -0.415 15.511 1.00 76.06 88 ASN A CA 1
ATOM 703 C C . ASN A 1 88 ? -1.690 -1.123 16.719 1.00 76.06 88 ASN A C 1
ATOM 705 O O . ASN A 1 88 ? -2.398 -1.743 17.504 1.00 76.06 88 ASN A O 1
ATOM 709 N N . ILE A 1 89 ? -0.385 -0.937 16.946 1.00 71.62 89 ILE A N 1
ATOM 710 C CA . ILE A 1 89 ? 0.319 -1.499 18.115 1.00 71.62 89 ILE A CA 1
ATOM 711 C C . ILE A 1 89 ? -0.252 -0.937 19.427 1.00 71.62 89 ILE A C 1
ATOM 713 O O . ILE A 1 89 ? -0.612 -1.699 20.321 1.00 71.62 89 ILE A O 1
ATOM 717 N N . THR A 1 90 ? -0.425 0.385 19.523 1.00 66.88 90 THR A N 1
ATOM 718 C CA . THR A 1 90 ? -0.953 1.039 20.738 1.00 66.88 90 THR A CA 1
ATOM 719 C C . THR A 1 90 ? -2.379 0.591 21.082 1.00 66.88 90 THR A C 1
ATOM 721 O O . THR A 1 90 ? -2.743 0.511 22.256 1.00 66.88 90 THR A O 1
ATOM 724 N N . PHE A 1 91 ? -3.209 0.317 20.072 1.00 58.69 91 PHE A N 1
ATOM 725 C CA . PHE A 1 91 ? -4.571 -0.181 20.269 1.00 58.69 91 PHE A CA 1
ATOM 726 C C . PHE A 1 91 ? -4.616 -1.701 20.505 1.00 58.69 91 PHE A C 1
ATOM 728 O O . PHE A 1 91 ? -5.452 -2.161 21.280 1.00 58.69 91 PHE A O 1
ATOM 735 N N . GLY A 1 92 ? -3.702 -2.472 19.908 1.00 49.41 92 GLY A N 1
ATOM 736 C CA . GLY A 1 92 ? -3.605 -3.925 20.067 1.00 49.41 92 GLY A CA 1
ATOM 737 C C . GLY A 1 92 ? -3.042 -4.385 21.418 1.00 49.41 92 GLY A C 1
ATOM 738 O O . GLY A 1 92 ? -3.423 -5.446 21.904 1.00 49.41 92 GLY A O 1
ATOM 739 N N . GLU A 1 93 ? -2.191 -3.587 22.072 1.00 49.09 93 GLU A N 1
ATOM 740 C CA . GLU A 1 93 ? -1.589 -3.939 23.372 1.00 49.09 93 GLU A CA 1
ATOM 741 C C . GLU A 1 93 ? -2.528 -3.749 24.579 1.00 49.09 93 GLU A C 1
ATOM 743 O O . GLU A 1 93 ? -2.270 -4.286 25.658 1.00 49.09 93 GLU A O 1
ATOM 748 N N . LYS A 1 94 ? -3.658 -3.045 24.429 1.00 47.03 94 LYS A N 1
ATOM 749 C CA . LYS A 1 94 ? -4.578 -2.779 25.553 1.00 47.03 94 LYS A CA 1
ATOM 750 C C . LYS A 1 94 ? -5.412 -3.980 26.002 1.00 47.03 94 LYS A C 1
ATOM 752 O O . LYS A 1 94 ? -6.137 -3.854 26.984 1.00 47.03 94 LYS A O 1
ATOM 757 N N . ASN A 1 95 ? -5.290 -5.139 25.351 1.00 46.50 95 ASN A N 1
ATOM 758 C CA . ASN A 1 95 ? -6.086 -6.319 25.696 1.00 46.50 95 ASN A CA 1
ATOM 759 C C . ASN A 1 95 ? -5.351 -7.397 26.507 1.00 46.50 95 ASN A C 1
ATOM 761 O O . ASN A 1 95 ? -5.878 -8.492 26.693 1.00 46.50 95 ASN A O 1
ATOM 765 N N . THR A 1 96 ? -4.168 -7.107 27.067 1.00 50.34 96 THR A N 1
ATOM 766 C CA . THR A 1 96 ? -3.544 -8.027 28.031 1.00 50.34 96 THR A CA 1
ATOM 767 C C . THR A 1 96 ? -2.984 -7.336 29.275 1.00 50.34 96 THR A C 1
ATOM 769 O O . THR A 1 96 ? -1.877 -6.814 29.274 1.00 50.34 96 THR A O 1
ATOM 772 N N . ARG A 1 97 ? -3.724 -7.547 30.375 1.00 46.47 97 ARG A N 1
ATOM 773 C CA . ARG A 1 97 ? -3.322 -7.554 31.797 1.00 46.47 97 ARG A CA 1
ATOM 774 C C . ARG A 1 97 ? -3.294 -6.209 32.532 1.00 46.47 97 ARG A C 1
ATOM 776 O O . ARG A 1 97 ? -2.383 -5.402 32.421 1.00 46.47 97 ARG A O 1
ATOM 783 N N . HIS A 1 98 ? -4.272 -6.096 33.430 1.00 48.28 98 HIS A N 1
ATOM 784 C CA . HIS A 1 98 ? -4.243 -5.321 34.666 1.00 48.28 98 HIS A CA 1
ATOM 785 C C . HIS A 1 98 ? -2.830 -5.196 35.276 1.00 48.28 98 HIS A C 1
ATOM 787 O O . HIS A 1 98 ? -2.289 -6.185 35.775 1.00 48.28 98 HIS A O 1
ATOM 793 N N . LYS A 1 99 ? -2.286 -3.973 35.329 1.00 43.56 99 LYS A N 1
ATOM 794 C CA . LYS A 1 99 ? -1.626 -3.386 36.513 1.00 43.56 99 LYS A CA 1
ATOM 795 C C . LYS A 1 99 ? -1.289 -1.908 36.267 1.00 43.56 99 LYS A C 1
ATOM 797 O O . LYS A 1 99 ? -0.683 -1.565 35.262 1.00 43.56 99 LYS A O 1
ATOM 802 N N . ASN A 1 100 ? -1.703 -1.077 37.226 1.00 50.59 100 ASN A N 1
ATOM 803 C CA . ASN A 1 100 ? -1.397 0.346 37.407 1.00 50.59 100 ASN A CA 1
ATOM 804 C C . ASN A 1 100 ? -0.041 0.800 36.850 1.00 50.59 100 ASN A C 1
ATOM 806 O O . ASN A 1 100 ? 0.967 0.221 37.241 1.00 50.59 100 ASN A O 1
ATOM 810 N N . ILE A 1 101 ? -0.028 1.929 36.130 1.00 44.62 101 ILE A N 1
ATOM 811 C CA . ILE A 1 101 ? 0.928 3.034 36.320 1.00 44.62 101 ILE A CA 1
ATOM 812 C C . ILE A 1 101 ? 0.295 4.354 35.838 1.00 44.62 101 ILE A C 1
ATOM 814 O O . ILE A 1 101 ? -0.498 4.408 34.905 1.00 44.62 101 ILE A O 1
ATOM 818 N N . ILE A 1 102 ? 0.640 5.387 36.595 1.00 45.84 102 ILE A N 1
ATOM 819 C CA . ILE A 1 102 ? 0.146 6.759 36.690 1.00 45.84 102 ILE A CA 1
ATOM 820 C C . ILE A 1 102 ? 0.708 7.662 35.573 1.00 45.84 102 ILE A C 1
ATOM 822 O O . ILE A 1 102 ? 1.910 7.628 35.331 1.00 45.84 102 ILE A O 1
ATOM 826 N N . GLY A 1 103 ? -0.141 8.550 35.024 1.00 37.72 103 GLY A N 1
ATOM 827 C CA . GLY A 1 103 ? 0.222 9.769 34.266 1.00 37.72 103 GLY A CA 1
ATOM 828 C C . GLY A 1 103 ? 0.682 9.524 32.818 1.00 37.72 103 GLY A C 1
ATOM 829 O O . GLY A 1 103 ? 1.435 8.604 32.558 1.00 37.72 103 GLY A O 1
ATOM 830 N N . ILE A 1 104 ? 0.337 10.309 31.794 1.00 38.25 104 ILE A N 1
ATOM 831 C CA . ILE A 1 104 ? -0.031 11.728 31.703 1.00 38.25 104 ILE A CA 1
ATOM 832 C C . ILE A 1 104 ? -0.784 11.926 30.367 1.00 38.25 104 ILE A C 1
ATOM 834 O O . ILE A 1 104 ? -0.383 11.353 29.357 1.00 38.25 104 ILE A O 1
ATOM 838 N N . GLY A 1 105 ? -1.803 12.798 30.347 1.00 42.56 105 GLY A N 1
ATOM 839 C CA . GLY A 1 105 ? -2.193 13.534 29.135 1.00 42.56 105 GLY A CA 1
ATOM 840 C C . GLY A 1 105 ? -3.518 13.151 28.475 1.00 42.56 105 GLY A C 1
ATOM 841 O O . GLY A 1 105 ? -3.544 12.824 27.293 1.00 42.56 105 GLY A O 1
ATOM 842 N N . THR A 1 106 ? -4.630 13.250 29.202 1.00 42.66 106 THR A N 1
ATOM 843 C CA . THR A 1 106 ? -5.964 13.383 28.598 1.00 42.66 106 THR A CA 1
ATOM 844 C C . THR A 1 106 ? -6.002 14.627 27.712 1.00 42.66 106 THR A C 1
ATOM 846 O O . THR A 1 106 ? -6.083 15.744 28.223 1.00 42.66 106 THR A O 1
ATOM 849 N N . ILE A 1 107 ? -5.982 14.457 26.390 1.00 42.59 107 ILE A N 1
ATOM 850 C CA . ILE A 1 107 ? -6.495 15.487 25.482 1.00 42.59 107 ILE A CA 1
ATOM 851 C C . ILE A 1 107 ? -7.991 15.215 25.335 1.00 42.59 107 ILE A C 1
ATOM 853 O O . ILE A 1 107 ? -8.460 14.682 24.334 1.00 42.59 107 ILE A O 1
ATOM 857 N N . ASN A 1 108 ? -8.733 15.547 26.391 1.00 48.28 108 ASN A N 1
ATOM 858 C CA . ASN A 1 108 ? -10.162 15.782 26.277 1.00 48.28 108 ASN A CA 1
ATOM 859 C C . ASN A 1 108 ? -10.304 17.117 25.549 1.00 48.28 108 ASN A C 1
ATOM 861 O O . ASN A 1 108 ? -10.209 18.173 26.167 1.00 48.28 108 ASN A O 1
ATOM 865 N N . ASN A 1 109 ? -10.475 17.085 24.231 1.00 43.38 109 ASN A N 1
ATOM 866 C CA . ASN A 1 109 ? -10.961 18.255 23.515 1.00 43.38 109 ASN A CA 1
ATOM 867 C C . ASN A 1 109 ? -12.491 18.204 23.478 1.00 43.38 109 ASN A C 1
ATOM 869 O O . ASN A 1 109 ? -13.074 17.874 22.451 1.00 43.38 109 ASN A O 1
ATOM 873 N N . CYS A 1 110 ? -13.107 18.536 24.610 1.00 34.66 110 CYS A N 1
ATOM 874 C CA . CYS A 1 110 ? -14.493 18.985 24.681 1.00 34.66 110 CYS A CA 1
ATOM 875 C C . CYS A 1 110 ? -14.507 20.237 25.571 1.00 34.66 110 CYS A C 1
ATOM 877 O O . CYS A 1 110 ? -14.168 20.131 26.750 1.00 34.66 110 CYS A O 1
ATOM 879 N N . PRO A 1 111 ? -14.803 21.429 25.029 1.00 41.47 111 PRO A N 1
ATOM 880 C CA . PRO A 1 111 ? -14.910 22.634 25.834 1.00 41.47 111 PRO A CA 1
ATOM 881 C C . PRO A 1 111 ? -16.282 22.680 26.515 1.00 41.47 111 PRO A C 1
ATOM 883 O O . PRO A 1 111 ? -17.295 22.891 25.854 1.00 41.47 111 PRO A O 1
ATOM 886 N N . ASP A 1 112 ? -16.305 22.529 27.839 1.00 35.94 112 ASP A N 1
ATOM 887 C CA . ASP A 1 112 ? -17.438 22.972 28.651 1.00 35.94 112 ASP A CA 1
ATOM 888 C C . ASP A 1 112 ? -17.402 24.501 28.774 1.00 35.94 112 ASP A C 1
ATOM 890 O O . ASP A 1 112 ? -16.449 25.088 29.293 1.00 35.94 112 ASP A O 1
ATOM 894 N N . SER A 1 113 ? -18.476 25.156 28.345 1.00 34.97 113 SER A N 1
ATOM 895 C CA . SER A 1 113 ? -18.858 26.470 28.853 1.00 34.97 113 SER A CA 1
ATOM 896 C C . SER A 1 113 ? -20.367 26.480 29.049 1.00 34.97 113 SER A C 1
ATOM 898 O O . SER A 1 113 ? -21.144 26.534 28.098 1.00 34.97 113 SER A O 1
ATOM 900 N N . SER A 1 114 ? -20.777 26.389 30.311 1.00 38.25 114 SER A N 1
ATOM 901 C CA . SER A 1 114 ? -22.166 26.537 30.717 1.00 38.25 114 SER A CA 1
ATOM 902 C C . SER A 1 114 ? -22.627 27.994 30.621 1.00 38.25 114 SER A C 1
ATOM 904 O O . SER A 1 114 ? -22.018 28.900 31.188 1.00 38.25 114 SER A O 1
ATOM 906 N N . THR A 1 115 ? -23.805 28.136 30.009 1.00 33.59 115 THR A N 1
ATOM 907 C CA . THR A 1 115 ? -24.934 29.011 30.383 1.00 33.59 115 THR A CA 1
ATOM 908 C C . THR A 1 115 ? -24.813 30.534 30.243 1.00 33.59 115 THR A C 1
ATOM 910 O O . THR A 1 115 ? -24.319 31.209 31.139 1.00 33.59 115 THR A O 1
ATOM 913 N N . ALA A 1 116 ? -25.487 31.067 29.213 1.00 29.36 116 ALA A N 1
ATOM 914 C CA . ALA A 1 116 ? -26.498 32.130 29.345 1.00 29.36 116 ALA A CA 1
ATOM 915 C C . ALA A 1 116 ? -27.376 32.227 28.069 1.00 29.36 116 ALA A C 1
ATOM 917 O O . ALA A 1 116 ? -26.912 32.650 27.016 1.00 29.36 116 ALA A O 1
ATOM 918 N N . THR A 1 117 ? -28.652 31.842 28.164 1.00 33.16 117 THR A N 1
ATOM 919 C CA . THR A 1 117 ? -29.752 32.191 27.227 1.00 33.16 117 THR A CA 1
ATOM 920 C C . THR A 1 117 ? -30.188 33.654 27.424 1.00 33.16 117 THR A C 1
ATOM 922 O O . THR A 1 117 ? -30.089 34.125 28.562 1.00 33.16 117 THR A O 1
ATOM 925 N N . PRO A 1 118 ? -30.702 34.377 26.395 1.00 35.00 118 PRO A N 1
ATOM 926 C CA . PRO A 1 118 ? -32.111 34.216 25.966 1.00 35.00 118 PRO A CA 1
ATOM 927 C C . PRO A 1 118 ? -32.462 34.445 24.467 1.00 35.00 118 PRO A C 1
ATOM 929 O O . PRO A 1 118 ? -31.976 35.390 23.861 1.00 35.00 118 PRO A O 1
ATOM 932 N N . GLN A 1 119 ? -33.454 33.659 23.988 1.00 29.23 119 GLN A N 1
ATOM 933 C CA . GLN A 1 119 ? -34.468 33.948 22.929 1.00 29.23 119 GLN A CA 1
ATOM 934 C C . GLN A 1 119 ? -33.950 34.115 21.468 1.00 29.23 119 GLN A C 1
ATOM 936 O O . GLN A 1 119 ? -32.875 34.647 21.260 1.00 29.23 119 GLN A O 1
ATOM 941 N N . THR A 1 120 ? -34.586 33.695 20.359 1.00 26.02 120 THR A N 1
ATOM 942 C CA . THR A 1 120 ? -35.958 33.275 19.989 1.00 26.02 120 THR A CA 1
ATOM 943 C C . THR A 1 120 ? -35.931 32.694 18.547 1.00 26.02 120 THR A C 1
ATOM 945 O O . THR A 1 120 ? -35.126 33.156 17.744 1.00 26.02 120 THR A O 1
ATOM 948 N N . SER A 1 121 ? -36.875 31.789 18.232 1.00 31.56 121 SER A N 1
ATOM 949 C CA . SER A 1 121 ? -37.529 31.513 16.918 1.00 31.56 121 SER A CA 1
ATOM 950 C C . SER A 1 121 ? -36.777 30.920 15.692 1.00 31.56 121 SER A C 1
ATOM 952 O O . SER A 1 121 ? -35.878 31.534 15.130 1.00 31.56 121 SER A O 1
ATOM 954 N N . ASP A 1 122 ? -37.347 29.787 15.235 1.00 29.45 122 ASP A N 1
ATOM 955 C CA . ASP A 1 122 ? -37.659 29.355 13.848 1.00 29.45 122 ASP A CA 1
ATOM 956 C C . ASP A 1 122 ? -36.787 28.320 13.079 1.00 29.45 122 ASP A C 1
ATOM 958 O O . ASP A 1 122 ? -35.738 28.642 12.537 1.00 29.45 122 ASP A O 1
ATOM 962 N N . SER A 1 123 ? -37.385 27.113 12.944 1.00 38.53 123 SER A N 1
ATOM 963 C CA . SER A 1 123 ? -37.518 26.198 11.768 1.00 38.53 123 SER A CA 1
ATOM 964 C C . SER A 1 123 ? -36.245 25.612 11.112 1.00 38.53 123 SER A C 1
ATOM 966 O O . SER A 1 123 ? -35.461 26.366 10.555 1.00 38.53 123 SER A O 1
ATOM 968 N N . ASP A 1 124 ? -35.911 24.308 11.113 1.00 38.28 124 ASP A N 1
ATOM 969 C CA . ASP A 1 124 ? -36.535 23.035 10.634 1.00 38.28 124 ASP A CA 1
ATOM 970 C C . ASP A 1 124 ? -35.470 22.330 9.713 1.00 38.28 124 ASP A C 1
ATOM 972 O O . ASP A 1 124 ? -34.501 22.985 9.324 1.00 38.28 124 ASP A O 1
ATOM 976 N N . PRO A 1 125 ? -35.532 21.030 9.355 1.00 45.78 125 PRO A N 1
ATOM 977 C CA . PRO A 1 125 ? -34.910 19.907 10.061 1.00 45.78 125 PRO A CA 1
ATOM 978 C C . PRO A 1 125 ? -33.959 19.084 9.152 1.00 45.78 125 PRO A C 1
ATOM 980 O O . PRO A 1 125 ? -34.097 19.084 7.933 1.00 45.78 125 PRO A O 1
ATOM 983 N N . ASN A 1 126 ? -33.004 18.343 9.727 1.00 35.78 126 ASN A N 1
ATOM 984 C CA . ASN A 1 126 ? -32.519 17.011 9.278 1.00 35.78 126 ASN A CA 1
ATOM 985 C C . ASN A 1 126 ? -31.230 16.631 10.028 1.00 35.78 126 ASN A C 1
ATOM 987 O O . ASN A 1 126 ? -30.229 16.220 9.442 1.00 35.78 126 ASN A O 1
ATOM 991 N N . GLU A 1 127 ? -31.265 16.757 11.351 1.00 32.00 127 GLU A N 1
ATOM 992 C CA . GLU A 1 127 ? -30.288 16.126 12.231 1.00 32.00 127 GLU A CA 1
ATOM 993 C C . GLU A 1 127 ? -30.992 14.921 12.861 1.00 32.00 127 GLU A C 1
ATOM 995 O O . GLU A 1 127 ? -31.994 15.077 13.563 1.00 32.00 127 GLU A O 1
ATOM 1000 N N . LEU A 1 128 ? -30.540 13.704 12.539 1.00 30.91 128 LEU A N 1
ATOM 1001 C CA . LEU A 1 128 ? -31.022 12.516 13.240 1.00 30.91 128 LEU A CA 1
ATOM 1002 C C . LEU A 1 128 ? -30.539 12.607 14.697 1.00 30.91 128 LEU A C 1
ATOM 1004 O O . LEU A 1 128 ? -29.340 12.808 14.911 1.00 30.91 128 LEU A O 1
ATOM 1008 N N . PRO A 1 129 ? -31.429 12.495 15.697 1.00 35.66 129 PRO A N 1
ATOM 1009 C CA . PRO A 1 129 ? -31.140 12.972 17.037 1.00 35.66 129 PRO A CA 1
ATOM 1010 C C . PRO A 1 129 ? -30.307 11.950 17.802 1.00 35.66 129 PRO A C 1
ATOM 1012 O O . PRO A 1 129 ? -30.724 10.811 18.015 1.00 35.66 129 PRO A O 1
ATOM 1015 N N . TYR A 1 130 ? -29.163 12.398 18.304 1.00 35.03 130 TYR A N 1
ATOM 1016 C CA . TYR A 1 130 ? -28.646 11.880 19.560 1.00 35.03 130 TYR A CA 1
ATOM 1017 C C . TYR A 1 130 ? -29.636 12.253 20.665 1.00 35.03 130 TYR A C 1
ATOM 1019 O O . TYR A 1 130 ? -29.833 13.436 20.928 1.00 35.03 130 TYR A O 1
ATOM 1027 N N . HIS A 1 131 ? -30.223 11.263 21.339 1.00 36.97 131 HIS A N 1
ATOM 1028 C CA . HIS A 1 131 ? -30.557 11.404 22.752 1.00 36.97 131 HIS A CA 1
ATOM 1029 C C . HIS A 1 131 ? -30.766 10.059 23.450 1.00 36.97 131 HIS A C 1
ATOM 1031 O O . HIS A 1 131 ? -31.354 9.139 22.891 1.00 36.97 131 HIS A O 1
ATOM 1037 N N . ASN A 1 132 ? -30.382 10.074 24.732 1.00 37.38 132 ASN A N 1
ATOM 1038 C CA . ASN A 1 132 ? -30.863 9.237 25.831 1.00 37.38 132 ASN A CA 1
ATOM 1039 C C . ASN A 1 132 ? -30.168 7.873 26.002 1.00 37.38 132 ASN A C 1
ATOM 1041 O O . ASN A 1 132 ? -30.576 6.845 25.471 1.00 37.38 132 ASN A O 1
ATOM 1045 N N . GLU A 1 133 ? -29.139 7.884 26.853 1.00 46.50 133 GLU A N 1
ATOM 1046 C CA . GLU A 1 133 ? -28.809 6.745 27.705 1.00 46.50 133 GLU A CA 1
ATOM 1047 C C . GLU A 1 133 ? -30.092 6.318 28.446 1.00 46.50 133 GLU A C 1
ATOM 1049 O O . GLU A 1 133 ? -30.648 7.127 29.195 1.00 46.50 133 GLU A O 1
ATOM 1054 N N . ASN A 1 134 ? -30.526 5.067 28.224 1.00 51.25 134 ASN A N 1
ATOM 1055 C CA . ASN A 1 134 ? -31.603 4.309 28.898 1.00 51.25 134 ASN A CA 1
ATOM 1056 C C . ASN A 1 134 ? -32.867 3.925 28.096 1.00 51.25 134 ASN A C 1
ATOM 1058 O O . ASN A 1 134 ? -33.790 3.370 28.695 1.00 51.25 134 ASN A O 1
ATOM 1062 N N . GLN A 1 135 ? -32.916 4.064 26.767 1.00 51.81 135 GLN A N 1
ATOM 1063 C CA . GLN A 1 135 ? -33.878 3.294 25.957 1.00 51.81 135 GLN A CA 1
ATOM 1064 C C . GLN A 1 135 ? -33.183 2.551 24.821 1.00 51.81 135 GLN A C 1
ATOM 1066 O O . GLN A 1 135 ? -32.523 3.141 23.970 1.00 51.81 135 GLN A O 1
ATOM 1071 N N . VAL A 1 136 ? -33.324 1.226 24.829 1.00 60.62 136 VAL A N 1
ATOM 1072 C CA . VAL A 1 136 ? -32.804 0.343 23.788 1.00 60.62 136 VAL A CA 1
ATOM 1073 C C . VAL A 1 136 ? -33.376 0.778 22.440 1.00 60.62 136 VAL A C 1
ATOM 1075 O O . VAL A 1 136 ? -34.580 0.699 22.202 1.00 60.62 136 VAL A O 1
ATOM 1078 N N . ASN A 1 137 ? -32.510 1.266 21.554 1.00 76.06 137 ASN A N 1
ATOM 1079 C CA . ASN A 1 137 ? -32.903 1.697 20.218 1.00 76.06 137 ASN A CA 1
ATOM 1080 C C . ASN A 1 137 ? -33.199 0.465 19.349 1.00 76.06 137 ASN A C 1
ATOM 1082 O O . ASN A 1 137 ? -32.321 -0.048 18.654 1.00 76.06 137 ASN A O 1
ATOM 1086 N N . PHE A 1 138 ? -34.452 0.003 19.361 1.00 80.38 138 PHE A N 1
ATOM 1087 C CA . PHE A 1 138 ? -34.954 -1.111 18.541 1.00 80.38 138 PHE A CA 1
ATOM 1088 C C . PHE A 1 138 ? -34.633 -0.970 17.045 1.00 80.38 138 PHE A C 1
ATOM 1090 O O . PHE A 1 138 ? -34.482 -1.963 16.334 1.00 80.38 138 PHE A O 1
ATOM 1097 N N . GLU A 1 139 ? -34.471 0.256 16.545 1.00 79.75 139 GLU A N 1
ATOM 1098 C CA . GLU A 1 139 ? -34.053 0.484 15.162 1.00 79.75 139 GLU A CA 1
ATOM 1099 C C . GLU A 1 139 ? -32.619 -0.002 14.884 1.00 79.75 139 GLU A C 1
ATOM 1101 O O . GLU A 1 139 ? -32.337 -0.523 13.803 1.00 79.75 139 GLU A O 1
ATOM 1106 N N . ILE A 1 140 ? -31.719 0.109 15.863 1.00 82.44 140 ILE A N 1
ATOM 1107 C CA . ILE A 1 140 ? -30.353 -0.417 15.766 1.00 82.44 140 ILE A CA 1
ATOM 1108 C C . ILE A 1 140 ? -30.394 -1.948 15.776 1.00 82.44 140 ILE A C 1
ATOM 1110 O O . ILE A 1 140 ? -29.770 -2.569 14.919 1.00 82.44 140 ILE A O 1
ATOM 1114 N N . ILE A 1 141 ? -31.196 -2.554 16.658 1.00 86.31 141 ILE A N 1
ATOM 1115 C CA . ILE A 1 141 ? -31.385 -4.014 16.721 1.00 86.31 141 ILE A CA 1
ATOM 1116 C C . ILE A 1 141 ? -31.883 -4.561 15.377 1.00 86.31 141 ILE A C 1
ATOM 1118 O O . ILE A 1 141 ? -31.301 -5.497 14.829 1.00 86.31 141 ILE A O 1
ATOM 1122 N N . ASN A 1 142 ? -32.904 -3.933 14.787 1.00 83.44 142 ASN A N 1
ATOM 1123 C CA . ASN A 1 142 ? -33.443 -4.361 13.495 1.00 83.44 142 ASN A CA 1
ATOM 1124 C C . ASN A 1 142 ? -32.425 -4.236 12.355 1.00 83.44 142 ASN A C 1
ATOM 1126 O O . ASN A 1 142 ? -32.342 -5.124 11.505 1.00 83.44 142 ASN A O 1
ATOM 1130 N N . LYS A 1 143 ? -31.603 -3.178 12.343 1.00 88.19 143 LYS A N 1
ATOM 1131 C CA . LYS A 1 143 ? -30.514 -3.046 11.364 1.00 88.19 143 LYS A CA 1
ATOM 1132 C C . LYS A 1 143 ? -29.485 -4.163 11.531 1.00 88.19 143 LYS A C 1
ATOM 1134 O O . LYS A 1 143 ? 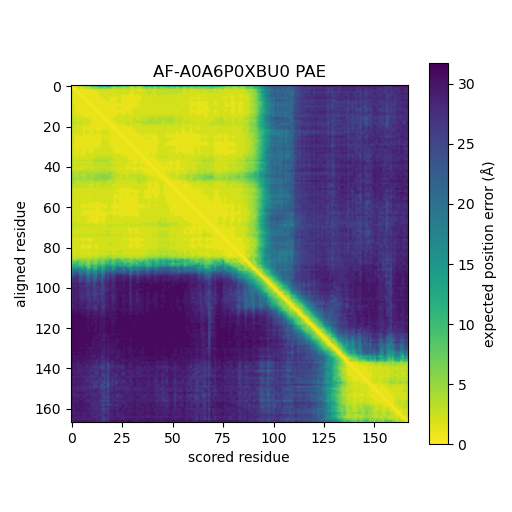-29.100 -4.770 10.539 1.00 88.19 143 LYS A O 1
ATOM 1139 N N . LEU A 1 144 ? -29.085 -4.484 12.760 1.00 88.25 144 LEU A N 1
ATOM 1140 C CA . LEU A 1 144 ? -28.117 -5.550 13.039 1.00 88.25 144 LEU A CA 1
ATOM 1141 C C . LEU A 1 144 ? -28.638 -6.937 12.623 1.00 88.25 144 LEU A C 1
ATOM 1143 O O . LEU A 1 144 ? -27.889 -7.704 12.016 1.00 88.25 144 LEU A O 1
ATOM 1147 N N . ARG A 1 145 ? -29.935 -7.215 12.819 1.00 90.00 145 ARG A N 1
ATOM 1148 C CA . ARG A 1 145 ? -30.597 -8.419 12.281 1.00 90.00 145 ARG A CA 1
ATOM 1149 C C . ARG A 1 145 ? -30.538 -8.484 10.757 1.00 90.00 145 ARG A C 1
ATOM 1151 O O . ARG A 1 145 ? -30.240 -9.536 10.198 1.00 90.00 145 ARG A O 1
ATOM 1158 N N . MET A 1 146 ? -30.766 -7.361 10.068 1.00 86.50 146 MET A N 1
ATOM 1159 C CA . MET A 1 146 ? -30.631 -7.304 8.605 1.00 86.50 146 MET A CA 1
ATOM 1160 C C . MET A 1 146 ? -29.209 -7.611 8.122 1.00 86.50 146 MET A C 1
ATOM 1162 O O . MET A 1 146 ? -29.040 -8.110 7.011 1.00 86.50 146 MET A O 1
ATOM 1166 N N . PHE A 1 147 ? -28.195 -7.354 8.950 1.00 86.06 147 PHE A N 1
ATOM 1167 C CA . PHE A 1 147 ? -26.806 -7.724 8.674 1.00 86.06 147 PHE A CA 1
ATOM 1168 C C . PHE A 1 147 ? -26.467 -9.180 9.044 1.00 86.06 147 PHE A C 1
ATOM 1170 O O . PHE A 1 147 ? -25.317 -9.587 8.893 1.00 86.06 147 PHE A O 1
ATOM 1177 N N . GLY A 1 148 ? -27.451 -9.979 9.473 1.00 85.06 148 GLY A N 1
ATOM 1178 C CA . GLY A 1 148 ? -27.291 -11.407 9.751 1.00 85.06 148 GLY A CA 1
ATOM 1179 C C . GLY A 1 148 ? -26.696 -11.726 11.122 1.00 85.06 148 GLY A C 1
ATOM 1180 O O . GLY A 1 148 ? -26.240 -12.849 11.331 1.00 85.06 148 GLY A O 1
ATOM 1181 N N . LEU A 1 149 ? -26.679 -10.759 12.043 1.00 90.56 149 LEU A N 1
ATOM 1182 C CA . LEU A 1 149 ? -26.290 -10.997 13.432 1.00 90.56 149 LEU A CA 1
ATOM 1183 C C . LEU A 1 149 ? -27.418 -11.712 14.180 1.00 90.56 149 LEU A C 1
ATOM 1185 O O . LEU A 1 149 ? -28.593 -11.391 13.997 1.00 90.56 149 LEU A O 1
ATOM 1189 N N . SER A 1 150 ? -27.040 -12.674 15.021 1.00 90.19 150 SER A N 1
ATOM 1190 C CA . SER A 1 150 ? -27.966 -13.360 15.930 1.00 90.19 150 SER A CA 1
ATOM 1191 C C . SER A 1 150 ? -28.327 -12.481 17.128 1.00 90.19 150 SER A C 1
ATOM 1193 O O . SER A 1 150 ? -27.560 -11.595 17.513 1.00 90.19 150 SER A O 1
ATOM 1195 N N . ASP A 1 151 ? -29.487 -12.732 17.730 1.00 87.69 151 ASP A N 1
ATOM 1196 C CA . ASP A 1 151 ? -29.989 -11.937 18.854 1.00 87.69 151 ASP A CA 1
ATOM 1197 C C . ASP A 1 151 ? -29.061 -12.027 20.079 1.00 87.69 151 ASP A C 1
ATOM 1199 O O . ASP A 1 151 ? -28.895 -11.045 20.801 1.00 87.69 151 ASP A O 1
ATOM 1203 N N . GLU A 1 152 ? -28.348 -13.145 20.250 1.00 89.62 152 GLU A N 1
ATOM 1204 C CA . GLU A 1 152 ? -27.305 -13.311 21.267 1.00 89.62 152 GLU A CA 1
ATOM 1205 C C . GLU A 1 152 ? -26.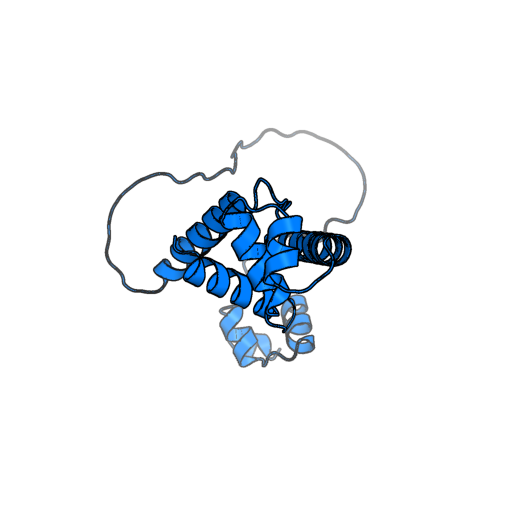107 -12.384 21.024 1.00 89.62 152 GLU A C 1
ATOM 1207 O O . GLU A 1 152 ? -25.611 -11.751 21.955 1.00 89.62 152 GLU A O 1
ATOM 1212 N N . GLN A 1 153 ? -25.664 -12.257 19.770 1.00 87.25 153 GLN A N 1
ATOM 1213 C CA . GLN A 1 153 ? -24.559 -11.366 19.400 1.00 87.25 153 GLN A CA 1
ATOM 1214 C C . GLN A 1 153 ? -24.950 -9.895 19.536 1.00 87.25 153 GLN A C 1
ATOM 1216 O O . GLN A 1 153 ? -24.119 -9.063 19.893 1.00 87.25 153 GLN A O 1
ATOM 1221 N N . ILE A 1 154 ? -26.209 -9.568 19.247 1.00 87.25 154 ILE A N 1
ATOM 1222 C CA . ILE A 1 154 ? -26.738 -8.212 19.405 1.00 87.25 154 ILE A CA 1
ATOM 1223 C C . ILE A 1 154 ? -26.829 -7.855 20.893 1.00 87.25 154 ILE A C 1
ATOM 1225 O O . ILE A 1 154 ? -26.415 -6.764 21.278 1.00 87.25 154 ILE A O 1
ATOM 1229 N N . ALA A 1 155 ? -27.317 -8.778 21.725 1.00 86.06 155 ALA A N 1
ATOM 1230 C CA . ALA A 1 155 ? -27.392 -8.616 23.174 1.00 86.06 155 ALA A CA 1
ATOM 1231 C C . ALA A 1 155 ? -26.005 -8.412 23.802 1.00 86.06 155 ALA A C 1
ATOM 1233 O O . ALA A 1 155 ? -25.810 -7.487 24.589 1.00 86.06 155 ALA A O 1
ATOM 1234 N N . GLU A 1 156 ? -25.028 -9.230 23.397 1.00 85.06 156 GLU A N 1
ATOM 1235 C CA . GLU A 1 156 ? -23.640 -9.123 23.850 1.00 85.06 156 GLU A CA 1
ATOM 1236 C C . GLU A 1 156 ? -22.993 -7.802 23.407 1.00 85.06 156 GLU A C 1
ATOM 1238 O O . GLU A 1 156 ? -22.372 -7.122 24.219 1.00 85.06 156 GLU A O 1
ATOM 1243 N N . ALA A 1 157 ? -23.177 -7.394 22.146 1.00 82.88 157 ALA A N 1
ATOM 1244 C CA . ALA A 1 157 ? -22.578 -6.172 21.607 1.00 82.88 157 ALA A CA 1
ATOM 1245 C C . ALA A 1 157 ? -23.168 -4.879 22.193 1.00 82.88 157 ALA A C 1
ATOM 1247 O O . ALA A 1 157 ? -22.488 -3.854 22.219 1.00 82.88 157 ALA A O 1
ATOM 1248 N N . LEU A 1 158 ? -24.433 -4.913 22.615 1.00 83.50 158 LEU A N 1
ATOM 1249 C CA . LEU A 1 158 ? -25.140 -3.766 23.188 1.00 83.50 158 LEU A CA 1
ATOM 1250 C C . LEU A 1 158 ? -25.189 -3.794 24.724 1.00 83.50 158 LEU A C 1
ATOM 1252 O O . LEU A 1 158 ? -25.765 -2.882 25.310 1.00 83.50 158 LEU A O 1
ATOM 1256 N N . GLU A 1 159 ? -24.601 -4.810 25.365 1.00 82.06 159 GLU A N 1
ATOM 1257 C CA . GLU A 1 159 ? -24.640 -5.036 26.820 1.00 82.06 159 GLU A CA 1
ATOM 1258 C C . GLU A 1 159 ? -26.070 -5.033 27.403 1.00 82.06 159 GLU A C 1
ATOM 1260 O O . GLU A 1 159 ? -26.318 -4.572 28.519 1.00 82.06 159 GLU A O 1
ATOM 1265 N N . ILE A 1 160 ? -27.033 -5.571 26.647 1.00 80.88 160 ILE A N 1
ATOM 1266 C CA . ILE A 1 160 ? -28.441 -5.676 27.054 1.00 80.88 160 ILE A CA 1
ATOM 1267 C C . ILE A 1 160 ? -28.862 -7.141 27.215 1.00 80.88 160 ILE A C 1
ATOM 1269 O O . ILE A 1 160 ? -28.335 -8.011 26.523 1.00 80.88 160 ILE A O 1
ATOM 1273 N N . PRO A 1 161 ? -29.827 -7.456 28.099 1.00 80.06 161 PRO A N 1
ATOM 1274 C CA . PRO A 1 161 ? -30.359 -8.811 28.203 1.00 80.06 161 PRO A CA 1
ATOM 1275 C C . PRO A 1 161 ? -30.982 -9.274 26.881 1.00 80.06 161 PRO A C 1
ATOM 1277 O O . PRO A 1 161 ? -31.705 -8.516 26.233 1.00 80.06 161 PRO A O 1
ATOM 1280 N N . VAL A 1 162 ? -30.765 -10.544 26.523 1.00 79.81 162 VAL A N 1
ATOM 1281 C CA . VAL A 1 162 ? -31.319 -11.170 25.304 1.00 79.81 162 VAL A CA 1
ATOM 1282 C C . VAL A 1 162 ? -32.847 -11.038 25.243 1.00 79.81 162 VAL A C 1
ATOM 1284 O O . VAL A 1 162 ? -33.413 -10.822 24.175 1.00 79.81 162 VAL A O 1
ATOM 1287 N N . ASP A 1 163 ? -33.518 -11.061 26.397 1.00 76.94 163 ASP A N 1
ATOM 1288 C CA . ASP A 1 163 ? -34.972 -10.891 26.502 1.00 76.94 163 ASP A CA 1
ATOM 1289 C C . ASP A 1 163 ? -35.469 -9.539 25.959 1.00 76.94 163 ASP A C 1
ATOM 1291 O O . ASP A 1 163 ? -36.596 -9.448 25.481 1.00 76.94 163 ASP A O 1
ATOM 1295 N N . ILE A 1 164 ? -34.629 -8.498 26.006 1.00 72.25 164 ILE A N 1
ATOM 1296 C CA . ILE A 1 164 ? -34.940 -7.163 25.474 1.00 72.25 164 ILE A CA 1
ATOM 1297 C C . ILE A 1 164 ? -34.707 -7.103 23.960 1.00 72.25 164 ILE A C 1
ATOM 1299 O O . ILE A 1 164 ? -35.382 -6.353 23.261 1.00 72.25 164 ILE A O 1
ATOM 1303 N N . VAL A 1 165 ? -33.778 -7.909 23.439 1.00 74.75 165 VAL A N 1
ATOM 1304 C CA . VAL A 1 165 ? -33.527 -8.027 21.995 1.00 74.75 165 VAL A CA 1
ATOM 1305 C C . VAL A 1 165 ? -34.656 -8.789 21.305 1.00 74.75 165 VAL A C 1
ATOM 1307 O O . VAL A 1 165 ? -35.038 -8.443 20.190 1.00 74.75 165 VAL A O 1
ATOM 1310 N N . ASN A 1 166 ? -35.233 -9.783 21.980 1.00 71.94 166 ASN A N 1
ATOM 1311 C CA . ASN A 1 166 ? -36.320 -10.624 21.469 1.00 71.94 166 ASN A CA 1
ATOM 1312 C C . ASN A 1 166 ? -37.705 -9.944 21.439 1.00 71.94 166 ASN A C 1
ATOM 1314 O O . ASN A 1 166 ? -38.674 -10.584 21.023 1.00 71.94 166 ASN A O 1
ATOM 1318 N N . GLN A 1 167 ? -37.811 -8.695 21.902 1.00 64.19 167 GLN A N 1
ATOM 1319 C CA . GLN A 1 167 ? -39.054 -7.917 21.936 1.00 64.19 167 GLN A CA 1
ATOM 1320 C C . GLN A 1 167 ? -39.303 -7.180 20.612 1.00 64.19 167 GLN A C 1
ATOM 1322 O O . GLN A 1 167 ? -40.490 -7.090 20.225 1.00 64.19 167 GLN A O 1
#

Secondary structure (DSSP, 8-state):
--HHHHHHHHHHHHHHHHS-PPPHHHHHHHHHHHTT--HHHHHHHHT--HHHHHHHHHHHHHHHHHHHTS---TTTHHHHHHHHHHHHHHHHGGGS-------------------------------PPP--TTS--HHHHHHHHHTT--HHHHHHHHT--HHHHT-

Radius of gyration: 24.13 Å; Cα contacts (8 Å, |Δi|>4): 91; chains: 1; bounding box: 54×48×56 Å

pLDDT: mean 77.98, std 24.13, range [26.02, 98.62]